Protein AF-A0A4P7TPW0-F1 (afdb_monomer_lite)

Sequence (74 aa):
MTHMIFRHGDMKKWKGVGYDFEIVKAEELQEYLDAGWFSHPDDLLKDVAEPEEKQRKKPGRKPKAAADEPDNEG

pLDDT: mean 75.75, std 16.52, range [43.34, 93.38]

Structure (mmCIF, N/CA/C/O backbone):
data_AF-A0A4P7TPW0-F1
#
_entry.id   AF-A0A4P7TPW0-F1
#
loop_
_atom_site.group_PDB
_atom_site.id
_atom_site.type_symbol
_atom_site.label_atom_id
_atom_site.label_alt_id
_atom_site.label_comp_id
_atom_site.label_asym_id
_atom_site.label_entity_id
_atom_site.label_seq_id
_atom_site.pdbx_PDB_ins_code
_atom_site.Cartn_x
_atom_site.Cartn_y
_atom_site.Cartn_z
_atom_site.occupancy
_atom_site.B_iso_or_equiv
_atom_site.auth_seq_id
_atom_site.auth_comp_id
_atom_site.auth_asym_id
_atom_site.auth_atom_id
_atom_site.pdbx_PDB_model_num
ATOM 1 N N . MET A 1 1 ? -8.354 3.363 17.998 1.00 85.12 1 MET A N 1
ATOM 2 C CA . MET A 1 1 ? -6.970 3.093 17.549 1.00 85.12 1 MET A CA 1
ATOM 3 C C . MET A 1 1 ? -6.915 3.381 16.055 1.00 85.12 1 MET A C 1
ATOM 5 O O . MET A 1 1 ? -7.760 2.848 15.341 1.00 85.12 1 MET A O 1
ATOM 9 N N . THR A 1 2 ? -6.025 4.255 15.594 1.00 90.50 2 THR A N 1
ATOM 10 C CA . THR A 1 2 ? -5.772 4.461 14.156 1.00 90.50 2 THR A CA 1
ATOM 11 C C . THR A 1 2 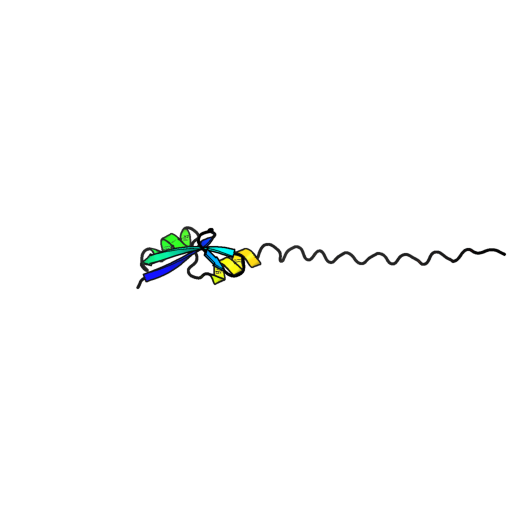? -4.593 3.598 13.719 1.00 90.50 2 THR A C 1
ATOM 13 O O . THR A 1 2 ? -3.712 3.307 14.528 1.00 90.50 2 THR A O 1
ATOM 16 N N . HIS A 1 3 ? -4.596 3.168 12.463 1.00 91.25 3 HIS A N 1
ATOM 17 C CA . HIS A 1 3 ? -3.560 2.333 11.867 1.00 91.25 3 HIS A CA 1
ATOM 18 C C . HIS A 1 3 ? -3.029 3.004 10.604 1.00 91.25 3 HIS A C 1
ATOM 20 O O . HIS A 1 3 ? -3.781 3.629 9.859 1.00 91.25 3 HIS A O 1
ATOM 26 N N . MET A 1 4 ? -1.722 2.888 10.384 1.00 92.44 4 MET A N 1
ATOM 27 C CA . MET A 1 4 ? -1.102 3.276 9.122 1.00 92.44 4 MET A CA 1
ATOM 28 C C . MET A 1 4 ? -1.130 2.085 8.177 1.00 92.44 4 MET A C 1
ATOM 30 O O . MET A 1 4 ? -0.698 0.998 8.552 1.00 92.44 4 MET A O 1
ATOM 34 N N . ILE A 1 5 ? -1.617 2.319 6.968 1.00 92.31 5 ILE A N 1
ATOM 35 C CA . ILE A 1 5 ? -1.601 1.365 5.866 1.00 92.31 5 ILE A CA 1
ATOM 36 C C . ILE A 1 5 ? -0.735 1.901 4.730 1.00 92.31 5 ILE A C 1
ATOM 38 O O . ILE A 1 5 ? -0.526 3.107 4.609 1.00 92.31 5 ILE A O 1
ATOM 42 N N . PHE A 1 6 ? -0.217 1.001 3.907 1.00 91.31 6 PHE A N 1
ATOM 43 C CA . PHE A 1 6 ? 0.769 1.260 2.872 1.00 91.31 6 PHE A CA 1
ATOM 44 C C . PHE A 1 6 ? 0.351 0.562 1.579 1.00 91.31 6 PHE A C 1
ATOM 46 O O . PHE A 1 6 ? -0.224 -0.518 1.614 1.00 91.31 6 PHE A O 1
ATOM 53 N N . ARG A 1 7 ? 0.651 1.140 0.424 1.00 90.19 7 ARG A N 1
ATOM 54 C CA . ARG A 1 7 ? 0.395 0.530 -0.889 1.00 90.19 7 ARG A CA 1
ATOM 55 C C . ARG A 1 7 ? 1.533 0.872 -1.836 1.00 90.19 7 ARG A C 1
ATOM 57 O O . ARG A 1 7 ? 2.211 1.872 -1.623 1.00 90.19 7 ARG A O 1
ATOM 64 N N . HIS A 1 8 ? 1.741 0.076 -2.884 1.00 89.00 8 HIS A N 1
ATOM 65 C CA . HIS A 1 8 ? 2.626 0.464 -3.981 1.00 89.00 8 HIS A CA 1
ATOM 66 C C . HIS A 1 8 ? 2.164 1.776 -4.618 1.00 89.00 8 HIS A C 1
ATOM 68 O O . HIS A 1 8 ? 1.011 1.902 -5.027 1.00 89.00 8 HIS A O 1
ATOM 74 N N . GLY A 1 9 ? 3.083 2.730 -4.700 1.00 87.88 9 GLY A N 1
ATOM 75 C CA . GLY A 1 9 ? 2.819 4.086 -5.161 1.00 87.88 9 GLY A CA 1
ATOM 76 C C . GLY A 1 9 ? 4.114 4.845 -5.408 1.00 87.88 9 GLY A C 1
ATOM 77 O O . GLY A 1 9 ? 5.184 4.247 -5.459 1.00 87.88 9 GLY A O 1
ATOM 78 N N . ASP A 1 10 ? 4.046 6.164 -5.532 1.00 87.06 10 ASP A N 1
ATOM 79 C CA . ASP A 1 10 ? 5.217 6.996 -5.849 1.00 87.06 10 ASP A CA 1
ATOM 80 C C . ASP A 1 10 ? 5.439 8.141 -4.853 1.00 87.06 10 ASP A C 1
ATOM 82 O O . ASP A 1 10 ? 6.437 8.864 -4.962 1.00 87.06 10 ASP A O 1
ATOM 86 N N . MET A 1 11 ? 4.566 8.294 -3.850 1.00 87.31 11 MET A N 1
ATOM 87 C CA . MET A 1 11 ? 4.646 9.374 -2.862 1.00 87.31 11 MET A CA 1
ATOM 88 C C . MET A 1 11 ? 5.927 9.314 -2.032 1.00 87.31 11 MET A C 1
ATOM 90 O O . MET A 1 11 ? 6.515 10.351 -1.715 1.00 87.31 11 MET A O 1
ATOM 94 N N . LYS A 1 12 ? 6.394 8.114 -1.676 1.00 84.50 12 LYS A N 1
ATOM 95 C CA . LYS A 1 12 ? 7.619 7.924 -0.895 1.00 84.50 12 LYS A CA 1
ATOM 96 C C . LYS A 1 12 ? 8.380 6.688 -1.358 1.00 84.50 12 LYS A C 1
ATOM 98 O O . LYS A 1 12 ? 7.803 5.774 -1.917 1.00 84.50 12 LYS A O 1
ATOM 103 N N . LYS A 1 13 ? 9.701 6.652 -1.157 1.00 84.62 13 LYS A N 1
ATOM 104 C CA . LYS A 1 13 ? 10.549 5.510 -1.546 1.00 84.62 13 LYS A CA 1
ATOM 105 C C . LYS A 1 13 ? 11.163 4.850 -0.313 1.00 84.62 13 LYS A C 1
ATOM 107 O O . LYS A 1 13 ? 11.796 5.528 0.495 1.00 84.62 13 LYS A O 1
ATOM 112 N N . TRP A 1 14 ? 10.977 3.541 -0.156 1.00 81.12 14 TRP A N 1
ATOM 113 C CA . TRP A 1 14 ? 11.567 2.711 0.899 1.00 81.12 14 TRP A CA 1
ATOM 114 C C . TRP A 1 14 ? 12.370 1.590 0.252 1.00 81.12 14 TRP A C 1
ATOM 116 O O . TRP A 1 14 ? 11.825 0.788 -0.495 1.00 81.12 14 TRP A O 1
ATOM 126 N N . LYS A 1 15 ? 13.684 1.537 0.514 1.00 78.94 15 LYS A N 1
ATOM 127 C CA . LYS A 1 15 ? 14.590 0.501 -0.031 1.00 78.94 15 LYS A CA 1
ATOM 128 C C . LYS A 1 15 ? 14.497 0.316 -1.563 1.00 78.94 15 LYS A C 1
ATOM 130 O O . LYS A 1 15 ? 14.756 -0.765 -2.067 1.00 78.94 15 LYS A O 1
ATOM 135 N N . GLY A 1 16 ? 14.164 1.381 -2.298 1.00 80.94 16 GLY A N 1
ATOM 136 C CA . GLY A 1 16 ? 14.002 1.353 -3.759 1.00 80.94 16 GLY A CA 1
ATOM 137 C C . GLY A 1 16 ? 12.577 1.065 -4.245 1.00 80.94 16 GLY A C 1
ATOM 138 O O . GLY A 1 16 ? 12.309 1.241 -5.427 1.00 80.94 16 GLY A O 1
ATOM 139 N N . VAL A 1 17 ? 11.658 0.716 -3.344 1.00 82.50 17 VAL A N 1
ATOM 140 C CA . VAL A 1 17 ? 10.235 0.505 -3.630 1.00 82.50 17 VAL A CA 1
ATOM 141 C C . VAL A 1 17 ? 9.458 1.787 -3.347 1.00 82.50 17 VAL A C 1
ATOM 143 O O . VAL A 1 17 ? 9.577 2.368 -2.267 1.00 82.50 17 VAL A O 1
ATOM 146 N N . GLY A 1 18 ? 8.687 2.254 -4.326 1.00 89.06 18 GLY A N 1
ATOM 147 C CA . GLY A 1 18 ? 7.756 3.363 -4.147 1.00 89.06 18 GLY A CA 1
ATOM 148 C C . GLY A 1 18 ? 6.502 2.924 -3.380 1.00 89.06 18 GLY A C 1
ATOM 149 O O . GLY A 1 18 ? 5.966 1.841 -3.631 1.00 89.06 18 GLY A O 1
ATOM 150 N N . TYR A 1 19 ? 6.040 3.754 -2.445 1.00 90.19 19 TYR A N 1
ATOM 151 C CA . TYR A 1 19 ? 4.848 3.514 -1.646 1.00 90.19 19 TYR A CA 1
ATOM 152 C C . TYR A 1 19 ? 4.070 4.792 -1.325 1.00 90.19 19 TYR A C 1
ATOM 154 O O . TYR A 1 19 ? 4.648 5.863 -1.119 1.00 90.19 19 TYR A O 1
ATOM 162 N N . ASP A 1 20 ? 2.759 4.623 -1.209 1.00 91.56 20 ASP A N 1
ATOM 163 C CA . ASP A 1 20 ? 1.817 5.578 -0.634 1.00 91.56 20 ASP A CA 1
ATOM 164 C C . ASP A 1 20 ? 1.392 5.076 0.753 1.00 91.56 20 ASP A C 1
ATOM 166 O O . ASP A 1 20 ? 1.433 3.872 1.020 1.00 91.56 20 ASP A O 1
ATOM 170 N N . PHE A 1 21 ? 1.017 5.982 1.659 1.00 90.44 21 PHE A N 1
ATOM 171 C CA . PHE A 1 21 ? 0.514 5.615 2.985 1.00 90.44 21 PHE A CA 1
ATOM 172 C C . PHE A 1 21 ? -0.742 6.403 3.341 1.00 90.44 21 PHE A C 1
ATOM 174 O O . PHE A 1 21 ? -0.867 7.577 2.995 1.00 90.44 21 PHE A O 1
ATOM 181 N N . GLU A 1 22 ? -1.641 5.765 4.081 1.00 91.31 22 GLU A N 1
ATOM 182 C CA . GLU A 1 22 ? -2.886 6.365 4.553 1.00 91.31 22 GLU A CA 1
ATOM 183 C C . GLU A 1 22 ? -3.120 5.995 6.022 1.00 91.31 22 GLU A C 1
ATOM 185 O O . GLU A 1 22 ? -2.680 4.945 6.497 1.00 91.31 22 GLU A O 1
ATOM 190 N N . ILE A 1 23 ? -3.740 6.895 6.786 1.00 92.88 23 ILE A N 1
ATOM 191 C CA . ILE A 1 23 ? -4.049 6.667 8.202 1.00 92.88 23 ILE A CA 1
ATOM 192 C C . ILE A 1 23 ? -5.545 6.408 8.299 1.00 92.88 23 ILE A C 1
ATOM 194 O O . ILE A 1 23 ? -6.343 7.331 8.164 1.00 92.88 23 ILE A O 1
ATOM 198 N N . VAL A 1 24 ? -5.905 5.160 8.572 1.00 92.69 24 VAL A N 1
ATOM 199 C CA . VAL A 1 24 ? -7.294 4.697 8.660 1.00 92.69 24 VAL A CA 1
ATOM 200 C C . VAL A 1 24 ? -7.645 4.321 10.096 1.00 92.69 24 VAL A C 1
ATOM 202 O O . VAL A 1 24 ? -6.772 4.136 10.956 1.00 92.69 24 VAL A O 1
ATOM 205 N N . LYS A 1 25 ? -8.935 4.214 10.412 1.00 92.44 25 LYS A N 1
ATOM 206 C CA . LYS A 1 25 ? -9.362 3.670 11.708 1.00 92.44 25 LYS A CA 1
ATOM 207 C C . LYS A 1 25 ? -9.266 2.145 11.707 1.00 92.44 25 LYS A C 1
ATOM 209 O O . LYS A 1 25 ? -9.241 1.507 10.664 1.00 92.44 25 LYS A O 1
ATOM 214 N N . ALA A 1 26 ? -9.235 1.541 12.897 1.00 89.50 26 ALA A N 1
ATOM 215 C CA . ALA A 1 26 ? -9.214 0.079 13.043 1.00 89.50 26 ALA A CA 1
ATOM 216 C C . ALA A 1 26 ? -10.417 -0.634 12.389 1.00 89.50 26 ALA A C 1
ATOM 218 O O . ALA A 1 26 ? -10.295 -1.782 11.985 1.00 89.50 26 ALA A O 1
ATOM 219 N N . GLU A 1 27 ? -11.554 0.051 12.295 1.00 90.25 27 GLU A N 1
ATOM 220 C CA . GLU A 1 27 ? -12.791 -0.425 11.664 1.00 90.25 27 GLU A CA 1
ATOM 221 C C . GLU A 1 27 ? -12.698 -0.448 10.129 1.00 90.25 27 GLU A C 1
ATOM 223 O O . GLU A 1 27 ? -13.253 -1.340 9.501 1.00 90.25 27 GLU A O 1
ATOM 228 N N . GLU A 1 28 ? -11.916 0.457 9.542 1.00 92.31 28 GLU A N 1
ATOM 229 C CA . GLU A 1 28 ? -11.691 0.537 8.094 1.00 92.31 28 GLU A CA 1
ATOM 230 C C . GLU A 1 28 ? -10.472 -0.294 7.667 1.00 92.31 28 GLU A C 1
ATOM 232 O O . GLU A 1 28 ? -10.410 -0.773 6.541 1.00 92.31 28 GLU A O 1
ATOM 237 N N . LEU A 1 29 ? -9.516 -0.529 8.575 1.00 91.00 29 LEU A N 1
ATOM 238 C CA . LEU A 1 29 ? -8.274 -1.261 8.307 1.00 91.00 29 LEU A CA 1
ATOM 239 C C . LEU A 1 29 ? -8.504 -2.540 7.492 1.00 91.00 29 LEU A C 1
ATOM 241 O O . LEU A 1 29 ? -7.793 -2.767 6.521 1.00 91.00 29 LEU A O 1
ATOM 245 N N . GLN A 1 30 ? -9.492 -3.355 7.864 1.00 90.50 30 GLN A N 1
ATOM 246 C CA . GLN A 1 30 ? -9.746 -4.625 7.189 1.00 90.50 30 GLN A CA 1
ATOM 247 C C . GLN A 1 30 ? -10.219 -4.445 5.740 1.00 90.50 30 GLN A C 1
ATOM 249 O O . GLN A 1 30 ? -9.787 -5.206 4.882 1.00 90.50 30 GLN A O 1
ATOM 254 N N . GLU A 1 31 ? -11.052 -3.440 5.456 1.00 93.38 31 GLU A N 1
ATOM 255 C CA . GLU A 1 31 ? -11.520 -3.144 4.094 1.00 93.38 31 GLU A CA 1
ATOM 256 C C . GLU A 1 31 ? -10.358 -2.716 3.197 1.00 93.38 31 GLU A C 1
ATOM 258 O O . GLU A 1 31 ? -10.246 -3.151 2.052 1.00 93.38 31 GLU A O 1
ATOM 263 N N . TYR A 1 32 ? -9.442 -1.911 3.739 1.00 91.62 32 TYR A N 1
ATOM 264 C CA . TYR A 1 32 ? -8.245 -1.501 3.015 1.00 91.62 32 TYR A CA 1
ATOM 265 C C . TYR A 1 32 ? -7.260 -2.663 2.832 1.00 91.62 32 TYR A C 1
ATOM 267 O O . TYR A 1 32 ? -6.701 -2.810 1.745 1.00 91.62 32 TYR A O 1
ATOM 275 N N . LEU A 1 33 ? -7.067 -3.519 3.843 1.00 90.50 33 LEU A N 1
ATOM 276 C CA . LEU A 1 33 ? -6.248 -4.730 3.703 1.00 90.50 33 LEU A CA 1
ATOM 277 C C . LEU A 1 33 ? -6.799 -5.655 2.602 1.00 90.50 33 LEU A C 1
ATOM 279 O O . LEU A 1 33 ? -6.025 -6.165 1.796 1.00 90.50 33 LEU A O 1
ATOM 283 N N . ASP A 1 34 ? -8.124 -5.816 2.514 1.00 91.19 34 ASP A N 1
ATOM 284 C CA . ASP A 1 34 ? -8.779 -6.617 1.466 1.00 91.19 34 ASP A CA 1
ATOM 285 C C . ASP A 1 34 ? -8.656 -5.970 0.073 1.00 91.19 34 ASP A C 1
ATOM 287 O O . ASP A 1 34 ? -8.478 -6.650 -0.936 1.00 91.19 34 ASP A O 1
ATOM 291 N N . ALA A 1 35 ? -8.643 -4.635 0.012 1.00 91.44 35 ALA A N 1
ATOM 292 C CA . ALA A 1 35 ? -8.377 -3.870 -1.208 1.00 91.44 35 ALA A CA 1
ATOM 293 C C . ALA A 1 35 ? -6.902 -3.918 -1.672 1.00 91.44 35 ALA A C 1
ATOM 295 O O . ALA A 1 35 ? -6.552 -3.278 -2.670 1.00 91.44 35 ALA A O 1
ATOM 296 N N . GLY A 1 36 ? -6.033 -4.652 -0.969 1.00 87.19 36 GLY A N 1
ATOM 297 C CA . GLY A 1 36 ? -4.617 -4.809 -1.309 1.00 87.19 36 GLY A CA 1
ATOM 298 C C . GLY A 1 36 ? -3.705 -3.734 -0.717 1.00 87.19 36 GLY A C 1
ATOM 299 O O . GLY A 1 36 ? -2.649 -3.443 -1.282 1.00 87.19 36 GLY A O 1
ATOM 300 N N . TRP A 1 37 ? -4.107 -3.114 0.394 1.00 91.75 37 TRP A N 1
ATOM 301 C CA . TRP A 1 37 ? -3.200 -2.324 1.225 1.00 91.75 37 TRP A CA 1
ATOM 302 C C . TRP A 1 37 ? -2.477 -3.216 2.239 1.00 91.75 37 TRP A C 1
ATOM 304 O O . TRP A 1 37 ? -2.945 -4.279 2.630 1.00 91.75 37 TRP A O 1
ATOM 314 N N . PHE A 1 38 ? -1.330 -2.748 2.706 1.00 89.56 38 PHE A N 1
ATOM 315 C CA . PHE A 1 38 ? -0.457 -3.418 3.656 1.00 89.56 38 PHE A CA 1
ATOM 316 C C . PHE A 1 38 ? -0.465 -2.676 4.988 1.00 89.56 38 PHE A C 1
ATOM 318 O O . PHE A 1 38 ? -0.464 -1.453 5.015 1.00 89.56 38 PHE A O 1
ATOM 325 N N . SER A 1 39 ? -0.418 -3.380 6.115 1.00 90.00 39 SER A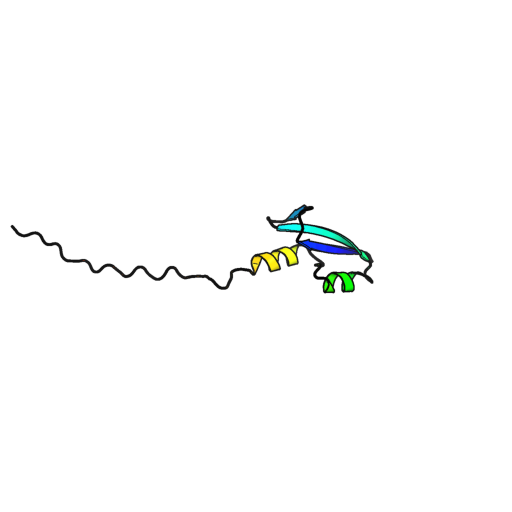 N 1
ATOM 326 C CA . SER A 1 39 ? -0.292 -2.751 7.441 1.00 90.00 39 SER A CA 1
ATOM 327 C C . SER A 1 39 ? 1.135 -2.284 7.746 1.00 90.00 39 SER A C 1
ATOM 329 O O . SER A 1 39 ? 1.349 -1.497 8.669 1.00 90.00 39 SER A O 1
ATOM 331 N N . HIS A 1 40 ? 2.118 -2.741 6.961 1.00 87.56 40 HIS A N 1
ATOM 332 C CA . HIS A 1 40 ? 3.523 -2.405 7.136 1.00 87.56 40 HIS A CA 1
ATOM 333 C C . HIS A 1 40 ? 4.260 -2.215 5.803 1.00 87.56 40 HIS A C 1
ATOM 335 O O . HIS A 1 40 ? 3.982 -2.906 4.825 1.00 87.56 40 HIS A O 1
ATOM 341 N N . PRO A 1 41 ? 5.271 -1.325 5.766 1.00 82.25 41 PRO A N 1
ATOM 342 C CA . PRO A 1 41 ? 6.078 -1.103 4.570 1.00 82.25 41 PRO A CA 1
ATOM 343 C C . PRO A 1 41 ? 7.021 -2.274 4.249 1.00 82.25 41 PRO A C 1
ATOM 345 O O . PRO A 1 41 ? 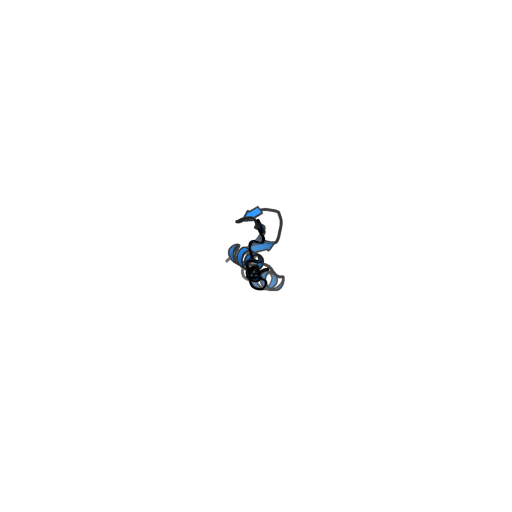7.592 -2.316 3.164 1.00 82.25 41 PRO A O 1
ATOM 348 N N . ASP A 1 42 ? 7.210 -3.209 5.183 1.00 83.31 42 ASP A N 1
ATOM 349 C CA . ASP A 1 42 ? 8.028 -4.407 4.971 1.00 83.31 42 ASP A CA 1
ATOM 350 C C . ASP A 1 42 ? 7.310 -5.436 4.084 1.00 83.31 42 ASP A C 1
ATOM 352 O O . ASP A 1 42 ? 7.956 -6.100 3.279 1.00 83.31 42 ASP A O 1
ATOM 356 N N . ASP A 1 43 ? 5.976 -5.516 4.146 1.00 83.31 43 ASP A N 1
ATOM 357 C CA . ASP A 1 43 ? 5.204 -6.401 3.265 1.00 83.31 43 ASP A CA 1
ATOM 358 C C . ASP A 1 43 ? 5.297 -5.971 1.795 1.00 83.31 43 ASP A C 1
ATOM 360 O O . ASP A 1 43 ? 5.461 -6.819 0.923 1.00 83.31 43 ASP A O 1
ATOM 364 N N . LEU A 1 44 ? 5.347 -4.660 1.525 1.00 81.50 44 LEU A N 1
ATOM 365 C CA . LEU A 1 44 ? 5.655 -4.126 0.189 1.00 81.50 44 LEU A CA 1
ATOM 366 C C . LEU A 1 44 ? 7.036 -4.569 -0.314 1.00 81.50 44 LEU A C 1
ATOM 368 O O . LEU A 1 44 ? 7.254 -4.729 -1.513 1.00 81.50 44 LEU A O 1
ATOM 372 N N . LEU A 1 45 ? 7.997 -4.731 0.600 1.00 80.56 45 LEU A N 1
ATOM 373 C CA . LEU A 1 45 ? 9.342 -5.176 0.257 1.00 80.56 45 LEU A CA 1
ATOM 374 C C . LEU A 1 45 ? 9.384 -6.684 0.005 1.00 80.56 45 LEU A C 1
ATOM 376 O O . LEU A 1 45 ? 10.135 -7.112 -0.864 1.00 80.56 45 LEU A O 1
ATOM 380 N N . LYS A 1 46 ? 8.592 -7.476 0.735 1.00 74.94 46 LYS A N 1
ATOM 381 C CA . LYS A 1 46 ? 8.465 -8.925 0.521 1.00 74.94 46 LYS A CA 1
ATOM 382 C C . LYS A 1 46 ? 7.787 -9.244 -0.805 1.00 74.94 46 LYS A C 1
ATOM 384 O O . 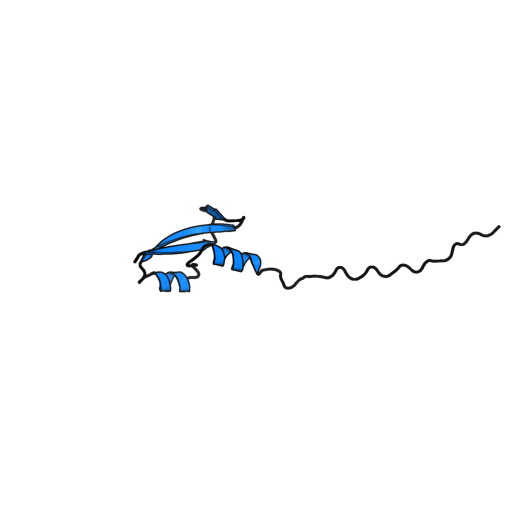LYS A 1 46 ? 8.325 -10.057 -1.546 1.00 74.94 46 LYS A O 1
ATOM 389 N N . ASP A 1 47 ? 6.707 -8.543 -1.140 1.00 70.81 47 ASP A N 1
ATOM 390 C CA . ASP A 1 47 ? 6.008 -8.696 -2.424 1.00 70.81 47 ASP A CA 1
ATOM 391 C C . ASP A 1 47 ? 6.940 -8.388 -3.617 1.00 70.81 47 ASP A C 1
ATOM 393 O O . ASP A 1 47 ? 7.005 -9.144 -4.585 1.00 70.81 47 ASP A O 1
ATOM 397 N N . VAL A 1 48 ? 7.782 -7.348 -3.497 1.00 64.50 48 VAL A N 1
ATOM 398 C CA . VAL A 1 48 ? 8.805 -6.986 -4.505 1.00 64.50 48 VAL A CA 1
ATOM 399 C C . VAL A 1 48 ? 10.077 -7.836 -4.437 1.00 64.50 48 VAL A C 1
ATOM 401 O O . VAL A 1 48 ? 10.815 -7.906 -5.420 1.00 64.50 48 VAL A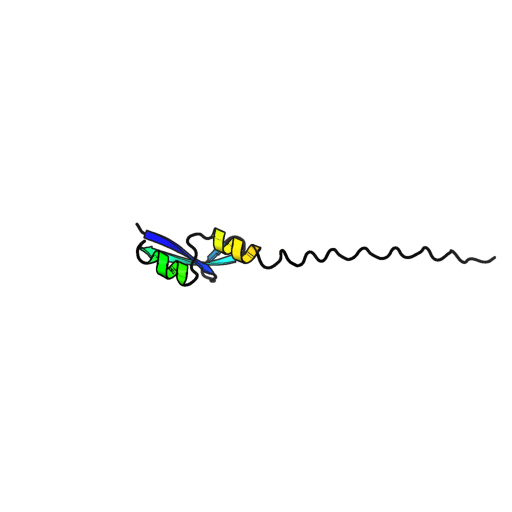 O 1
ATOM 404 N N . ALA A 1 49 ? 10.373 -8.487 -3.315 1.00 61.88 49 ALA A N 1
ATOM 405 C CA . ALA A 1 49 ? 11.486 -9.430 -3.213 1.00 61.88 49 ALA A CA 1
ATOM 406 C C . ALA A 1 49 ? 11.120 -10.822 -3.763 1.00 61.88 49 ALA A C 1
ATOM 408 O O . ALA A 1 49 ? 12.007 -11.541 -4.226 1.00 61.88 49 ALA A O 1
ATOM 409 N N . GLU A 1 50 ? 9.835 -11.188 -3.774 1.00 55.94 50 GLU A N 1
ATOM 410 C CA . GLU A 1 50 ? 9.327 -12.453 -4.322 1.00 55.94 50 GLU A CA 1
ATOM 411 C C . GLU A 1 50 ? 9.162 -12.602 -5.861 1.00 55.94 50 GLU A C 1
ATOM 413 O O . GLU A 1 50 ? 8.807 -13.707 -6.279 1.00 55.94 50 GLU A O 1
ATOM 418 N N . PRO A 1 51 ? 9.477 -11.654 -6.776 1.00 52.47 51 PRO A N 1
ATOM 419 C CA . PRO A 1 51 ? 9.298 -11.908 -8.207 1.00 52.47 51 PRO A CA 1
ATOM 420 C C . PRO A 1 51 ? 10.269 -12.916 -8.844 1.00 52.47 51 PRO A C 1
ATOM 422 O O . PRO A 1 51 ? 10.004 -13.340 -9.965 1.00 52.47 51 PRO A O 1
ATOM 425 N N . GLU A 1 52 ? 11.382 -13.329 -8.219 1.00 48.34 52 GLU A N 1
ATOM 426 C CA . GLU A 1 52 ? 12.427 -14.064 -8.968 1.00 48.34 52 GLU A CA 1
ATOM 427 C C . GLU A 1 52 ? 13.169 -15.216 -8.257 1.00 48.34 52 GLU A C 1
ATOM 429 O O . GLU A 1 52 ? 14.230 -15.642 -8.724 1.00 48.34 52 GLU A O 1
ATOM 434 N N . GLU A 1 53 ? 12.615 -15.874 -7.229 1.00 50.09 53 GLU A N 1
ATOM 435 C CA . GLU A 1 53 ? 13.243 -17.136 -6.761 1.00 50.09 53 GLU A CA 1
ATOM 436 C C . GLU A 1 53 ? 13.025 -18.333 -7.718 1.00 50.09 53 GLU A C 1
ATOM 438 O O . GLU A 1 53 ? 13.566 -19.424 -7.522 1.00 50.09 53 GLU A O 1
ATOM 443 N N . LYS A 1 54 ? 12.324 -18.123 -8.842 1.00 50.09 54 LYS A N 1
ATOM 444 C CA . LYS A 1 54 ? 12.181 -19.101 -9.933 1.00 50.09 54 LYS A CA 1
ATOM 445 C C . LYS A 1 54 ? 12.948 -18.757 -11.209 1.00 50.09 54 LYS A C 1
ATOM 447 O O . LYS A 1 54 ? 12.505 -19.138 -12.282 1.00 50.09 54 LYS A O 1
ATOM 452 N N . GLN A 1 55 ? 14.131 -18.151 -11.148 1.00 50.50 55 GLN A N 1
ATOM 453 C CA . GLN A 1 55 ? 15.120 -18.395 -12.209 1.00 50.50 55 GLN A CA 1
ATOM 454 C C . GLN A 1 55 ? 16.555 -18.116 -11.762 1.00 50.50 55 GLN A C 1
ATOM 456 O O . GLN A 1 55 ? 17.329 -17.429 -12.422 1.00 50.50 55 GLN A O 1
ATOM 461 N N . ARG A 1 56 ? 17.013 -18.838 -10.732 1.00 48.00 56 ARG A N 1
ATOM 462 C CA . ARG A 1 56 ? 18.403 -19.314 -10.758 1.00 48.00 56 ARG A CA 1
ATOM 463 C C . ARG A 1 56 ? 18.566 -20.245 -11.967 1.00 48.00 56 ARG A C 1
ATOM 465 O O . ARG A 1 56 ? 18.664 -21.464 -11.815 1.00 48.00 56 ARG A O 1
ATOM 472 N N . LYS A 1 57 ? 18.617 -19.692 -13.189 1.00 53.72 57 LYS A N 1
ATOM 473 C CA . LYS A 1 57 ? 19.322 -20.333 -14.295 1.00 53.72 57 LYS A CA 1
ATOM 474 C C . LYS A 1 57 ? 20.754 -20.419 -13.807 1.00 53.72 57 LYS A C 1
ATOM 476 O O . LYS A 1 57 ? 21.528 -19.480 -13.956 1.00 53.72 57 LYS A O 1
ATOM 481 N N . LYS A 1 58 ? 21.093 -21.542 -13.167 1.00 54.88 58 LYS A N 1
ATOM 482 C CA . LYS A 1 58 ? 22.475 -22.006 -13.111 1.00 54.88 58 LYS A CA 1
ATOM 483 C C . LYS A 1 58 ? 23.009 -21.767 -14.524 1.00 54.88 58 LYS A C 1
ATOM 485 O O . LYS A 1 58 ? 22.423 -22.347 -15.444 1.00 54.88 58 LYS A O 1
ATOM 490 N N . PRO A 1 59 ? 24.010 -20.899 -14.746 1.00 54.62 59 PRO A N 1
ATOM 491 C CA . PRO A 1 59 ? 24.655 -20.861 -16.041 1.00 54.62 59 PRO A CA 1
ATOM 492 C C . PRO A 1 59 ? 25.135 -22.288 -16.275 1.00 54.62 59 PRO A C 1
ATOM 494 O O . PRO A 1 59 ? 25.933 -22.820 -15.498 1.00 54.62 59 PRO A O 1
ATOM 497 N N . GLY A 1 60 ? 24.508 -22.952 -17.249 1.00 52.53 60 GLY A N 1
ATOM 498 C CA . GLY A 1 60 ? 24.826 -24.315 -17.623 1.00 52.53 60 GLY A CA 1
ATOM 499 C C . GLY A 1 60 ? 26.332 -24.391 -17.777 1.00 52.53 60 GLY A C 1
ATOM 500 O O . GLY A 1 60 ? 26.924 -23.619 -18.528 1.00 52.53 60 GLY A O 1
ATOM 501 N N . ARG A 1 61 ? 26.933 -25.250 -16.957 1.00 58.03 61 ARG A N 1
ATOM 502 C CA . ARG A 1 61 ? 28.328 -25.676 -16.988 1.00 58.03 61 ARG A CA 1
ATOM 503 C C . ARG A 1 61 ? 28.850 -25.557 -18.426 1.00 58.03 61 ARG A C 1
ATOM 505 O O . ARG A 1 61 ? 28.351 -26.275 -19.289 1.00 58.03 61 ARG A O 1
ATOM 512 N N . LYS A 1 62 ? 29.796 -24.637 -18.689 1.00 60.09 62 LYS A N 1
ATOM 513 C CA . LYS A 1 62 ? 30.489 -24.577 -19.988 1.00 60.09 62 LYS A CA 1
ATOM 514 C C . LYS A 1 62 ? 30.896 -26.017 -20.338 1.00 60.09 62 LYS A C 1
ATOM 516 O O . LYS A 1 62 ? 31.557 -26.637 -19.495 1.00 60.09 62 LYS A O 1
ATOM 521 N N . PRO A 1 63 ? 30.497 -26.581 -21.493 1.00 56.50 63 PRO A N 1
ATOM 522 C CA . PRO A 1 63 ? 31.070 -27.840 -21.926 1.00 56.50 63 PRO A CA 1
ATOM 523 C C . PRO A 1 63 ? 32.578 -27.617 -22.010 1.00 56.50 63 PRO A C 1
ATOM 525 O O . PRO A 1 63 ? 33.049 -26.652 -22.612 1.00 56.50 63 PRO A O 1
ATOM 528 N N . LYS A 1 64 ? 33.315 -28.454 -21.280 1.00 54.03 64 LYS A N 1
ATOM 529 C CA . LYS A 1 64 ? 34.769 -28.505 -21.311 1.00 54.03 64 LYS A CA 1
ATOM 530 C C . LYS A 1 64 ? 35.130 -28.772 -22.768 1.00 54.03 64 LYS A C 1
ATOM 532 O O . LYS A 1 64 ? 34.885 -29.875 -23.243 1.00 54.03 64 LYS A O 1
ATOM 537 N N . ALA A 1 65 ? 35.598 -27.739 -23.470 1.00 54.53 65 ALA A N 1
ATOM 538 C CA . ALA A 1 65 ? 36.211 -27.908 -24.773 1.00 54.53 65 ALA A CA 1
ATOM 539 C C . ALA A 1 65 ? 37.269 -28.996 -24.594 1.00 54.53 65 ALA A C 1
ATOM 541 O O . ALA A 1 65 ? 38.158 -28.867 -23.744 1.00 54.53 65 ALA A O 1
ATOM 542 N N . ALA A 1 66 ? 37.063 -30.116 -25.286 1.00 51.38 66 ALA A N 1
ATOM 543 C CA . ALA A 1 66 ? 38.094 -31.112 -25.463 1.00 51.38 66 ALA A CA 1
ATOM 544 C C . ALA A 1 66 ? 39.321 -30.361 -25.980 1.00 51.38 66 ALA A C 1
ATOM 546 O O . ALA A 1 66 ? 39.199 -29.516 -26.867 1.00 51.38 66 ALA A O 1
ATOM 547 N N . ALA A 1 67 ? 40.457 -30.587 -25.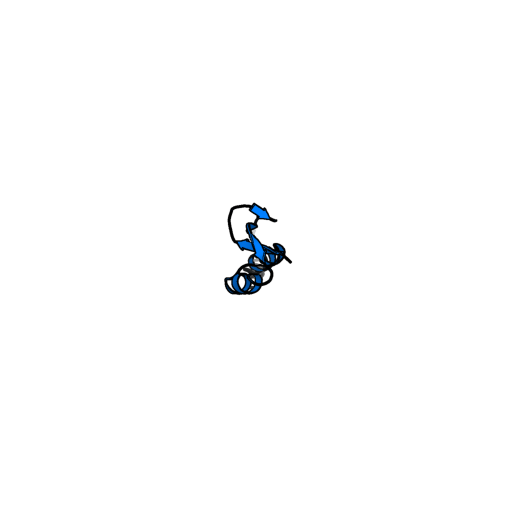327 1.00 55.12 67 ALA A N 1
ATOM 548 C CA . ALA A 1 67 ? 41.740 -30.189 -25.858 1.00 55.12 67 ALA A CA 1
ATOM 549 C C . ALA A 1 67 ? 41.899 -30.948 -27.177 1.00 55.12 67 ALA A C 1
ATOM 551 O O . ALA A 1 67 ? 42.195 -32.139 -27.162 1.00 55.12 67 ALA A O 1
ATOM 552 N N . ASP A 1 68 ? 41.563 -30.267 -28.267 1.00 55.78 68 ASP A N 1
ATOM 553 C CA . ASP A 1 68 ? 41.949 -30.655 -29.609 1.00 55.78 68 ASP A CA 1
ATOM 554 C C . ASP A 1 68 ? 43.475 -30.539 -29.669 1.00 55.78 68 ASP A C 1
ATOM 556 O O . ASP A 1 68 ? 44.070 -29.581 -29.162 1.00 55.78 68 ASP A O 1
ATOM 560 N N . GLU A 1 69 ? 44.072 -31.626 -30.126 1.00 59.81 69 GLU A N 1
ATOM 561 C CA . GLU A 1 69 ? 45.488 -31.962 -30.097 1.00 59.81 69 GLU A CA 1
ATOM 562 C C . GLU A 1 69 ? 46.360 -30.841 -30.698 1.00 59.81 69 GLU A C 1
ATOM 564 O O . GLU A 1 69 ? 45.947 -30.192 -31.659 1.00 59.81 69 GLU A O 1
ATOM 569 N N . PRO A 1 70 ? 47.577 -30.574 -30.178 1.00 61.50 70 PRO A N 1
ATOM 570 C CA . PRO A 1 70 ? 48.504 -29.718 -30.895 1.00 61.50 70 PRO A CA 1
ATOM 571 C C . PRO A 1 70 ? 49.024 -30.481 -32.118 1.00 61.50 70 PRO A C 1
ATOM 573 O O . PRO A 1 70 ? 49.943 -31.293 -32.016 1.00 61.50 70 PRO A O 1
ATOM 576 N N . ASP A 1 71 ? 48.429 -30.190 -33.268 1.00 57.66 71 ASP A N 1
ATOM 577 C CA . ASP A 1 71 ? 49.073 -30.335 -34.565 1.00 57.66 71 ASP A CA 1
ATOM 578 C C . ASP A 1 71 ? 50.252 -29.352 -34.627 1.00 57.66 71 ASP A C 1
ATOM 580 O O . ASP A 1 71 ? 50.073 -28.131 -34.597 1.00 57.66 71 ASP A O 1
ATOM 584 N N . ASN A 1 72 ? 51.472 -29.886 -34.636 1.00 56.75 72 ASN A N 1
ATOM 585 C CA . ASN A 1 72 ? 52.547 -29.270 -35.399 1.00 56.75 72 ASN A CA 1
ATOM 586 C C . ASN A 1 72 ? 53.537 -30.348 -35.849 1.00 56.75 72 ASN A C 1
ATOM 588 O O . ASN A 1 72 ? 54.327 -30.873 -35.058 1.00 56.75 72 ASN A O 1
ATOM 592 N N . GLU A 1 73 ? 53.417 -30.678 -37.131 1.00 61.50 73 GLU A N 1
ATOM 593 C CA . GLU A 1 73 ? 54.402 -31.352 -37.971 1.00 61.50 73 GLU A CA 1
ATOM 594 C C . GLU A 1 73 ? 55.761 -30.618 -37.982 1.00 61.50 73 GLU A C 1
ATOM 596 O O . GLU A 1 73 ? 55.811 -29.390 -37.902 1.00 61.50 73 GLU A O 1
ATOM 601 N N . GLY A 1 74 ? 56.858 -31.359 -38.195 1.00 43.34 74 GLY A N 1
ATOM 602 C CA . GLY A 1 74 ? 58.128 -30.807 -38.700 1.00 43.34 74 GLY A CA 1
ATOM 603 C C . GLY A 1 74 ? 59.379 -31.229 -37.953 1.00 43.34 74 GLY A C 1
ATOM 604 O O . GLY A 1 74 ? 59.833 -30.442 -37.094 1.00 43.34 74 GLY A O 1
#

Foldseek 3Di:
DKAKKKDQDAPDDDPNTHIDIDIGRPVCVVVVVVVVIHRDVVVVVVVVVPPDPPDPPVVPDDPPPPPDDDDDDD

Organism: Shigella flexneri serotype 5a (strain M90T) (NCBI:txid1086030)

Secondary structure (DSSP, 8-state):
-EEEEEEEEEEEEETTEEEEEEEEEHHHHHHHHHTT-BSSHHHHHHHHHTT-TT--------------------

Radius of gyration: 25.67 Å; chains: 1; bounding box: 71×41×56 Å